Protein AF-A0A6J7EZ69-F1 (afdb_monomer_lite)

Foldseek 3Di:
DDPDDPQDDDDVVSVDDDPVNPDDDDDPLDDDDPFDDAPPDDPVCVVVVVDPDGHPSSDDD

pLDDT: mean 91.09, std 7.21, range [56.16, 97.44]

Organism: NCBI:txid449393

Radius of gyration: 18.19 Å; chains: 1; bounding box: 37×24×44 Å

Structure (mmCIF, N/CA/C/O backbone):
data_AF-A0A6J7EZ69-F1
#
_entry.id   AF-A0A6J7EZ69-F1
#
loop_
_atom_site.group_PDB
_atom_site.id
_atom_site.type_symbol
_atom_site.label_atom_id
_atom_site.label_alt_id
_atom_site.label_comp_id
_atom_site.label_asym_id
_atom_site.label_entity_id
_atom_site.label_seq_id
_atom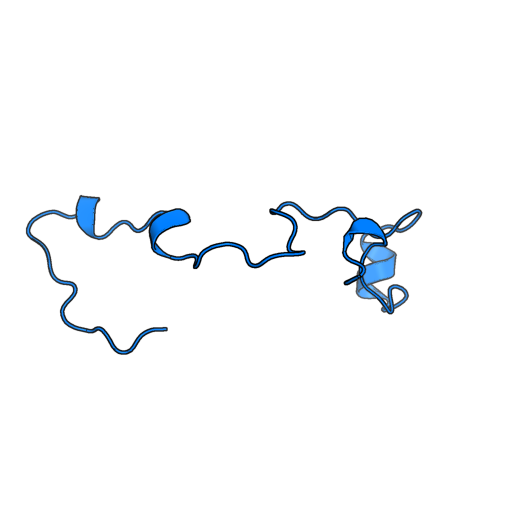_site.pdbx_PDB_ins_code
_atom_site.Cartn_x
_atom_site.Cartn_y
_atom_site.Cartn_z
_atom_site.occupancy
_atom_site.B_iso_or_equiv
_atom_site.auth_seq_id
_atom_site.auth_comp_id
_atom_site.auth_asym_id
_atom_site.auth_atom_id
_atom_site.pdbx_PDB_model_num
ATOM 1 N N . MET A 1 1 ? -5.695 9.371 4.315 1.00 74.00 1 MET A N 1
ATOM 2 C CA . MET A 1 1 ? -6.321 9.880 5.552 1.00 74.00 1 MET A CA 1
ATOM 3 C C . MET A 1 1 ? -7.772 10.156 5.216 1.00 74.00 1 MET A C 1
ATOM 5 O O . MET A 1 1 ? -8.007 10.833 4.221 1.00 74.00 1 MET A O 1
ATOM 9 N N . THR A 1 2 ? -8.709 9.526 5.923 1.00 86.81 2 THR A N 1
ATOM 10 C CA . THR A 1 2 ? -10.153 9.749 5.745 1.00 86.81 2 THR A CA 1
ATOM 11 C C . THR A 1 2 ? -10.565 11.065 6.412 1.00 86.81 2 THR A C 1
ATOM 13 O O . THR A 1 2 ? -9.760 11.688 7.103 1.00 86.81 2 THR A O 1
ATOM 16 N N . ASN A 1 3 ? -11.813 11.487 6.200 1.00 93.31 3 ASN A N 1
ATOM 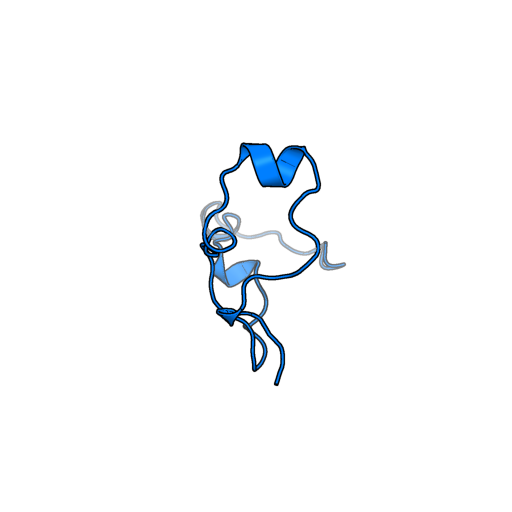17 C CA . ASN A 1 3 ? -12.397 12.642 6.889 1.00 93.31 3 ASN A CA 1
ATOM 18 C C . ASN A 1 3 ? -13.184 12.237 8.151 1.00 93.31 3 ASN A C 1
ATOM 20 O O . ASN A 1 3 ? -13.848 13.081 8.742 1.00 93.31 3 ASN A O 1
ATOM 24 N N . GLU A 1 4 ? -13.129 10.963 8.550 1.00 89.62 4 GLU A N 1
ATOM 25 C CA . GLU A 1 4 ? -13.789 10.458 9.757 1.00 89.62 4 GLU A CA 1
ATOM 26 C C . GLU A 1 4 ? -12.975 10.874 10.986 1.00 89.62 4 GLU A C 1
ATOM 28 O O . GLU A 1 4 ? -11.824 10.463 11.140 1.00 89.62 4 GLU A O 1
ATOM 33 N N . TYR A 1 5 ? -13.553 11.710 11.847 1.00 90.81 5 TYR A N 1
ATOM 34 C CA . TYR A 1 5 ? -12.890 12.233 13.049 1.00 90.81 5 TYR A CA 1
ATOM 35 C C . TYR A 1 5 ? -13.539 11.749 14.357 1.00 90.81 5 TYR A C 1
ATOM 37 O O . TYR A 1 5 ? -12.952 11.908 15.427 1.00 90.81 5 TYR A O 1
ATOM 45 N N . GLU A 1 6 ? -14.714 11.117 14.295 1.00 93.81 6 GLU A N 1
ATOM 46 C CA . GLU A 1 6 ? -15.437 10.570 15.452 1.00 93.81 6 GLU A CA 1
ATOM 47 C C . GLU A 1 6 ? -15.034 9.110 15.727 1.00 93.81 6 GLU A C 1
ATOM 49 O O . GLU A 1 6 ? -15.839 8.190 15.639 1.00 93.81 6 GLU A O 1
ATOM 54 N N . LEU A 1 7 ? -13.753 8.891 16.040 1.00 92.44 7 LEU A N 1
ATOM 55 C CA . LEU A 1 7 ? -13.162 7.551 16.212 1.00 92.44 7 LEU A CA 1
ATOM 56 C C . LEU A 1 7 ? -12.961 7.144 17.683 1.00 92.44 7 LEU A C 1
ATOM 58 O O . LEU A 1 7 ? -12.247 6.186 17.963 1.00 92.44 7 LEU A O 1
ATOM 62 N N . ALA A 1 8 ? -13.515 7.895 18.639 1.00 95.56 8 ALA A N 1
ATOM 63 C CA . ALA A 1 8 ? -13.336 7.608 20.061 1.00 95.56 8 ALA A CA 1
ATOM 64 C C . ALA A 1 8 ? -14.062 6.315 20.470 1.00 95.56 8 ALA A C 1
ATOM 66 O O . ALA A 1 8 ? -15.222 6.113 20.116 1.00 95.56 8 ALA A O 1
ATOM 67 N N . ASP A 1 9 ? -13.407 5.478 21.280 1.00 96.44 9 ASP A N 1
ATOM 68 C CA . ASP A 1 9 ? -13.996 4.241 21.801 1.00 96.44 9 ASP A CA 1
ATOM 69 C C . ASP A 1 9 ? -13.669 4.028 23.293 1.00 96.44 9 ASP A C 1
ATOM 71 O O . ASP A 1 9 ? -12.828 4.692 23.898 1.00 96.44 9 ASP A O 1
ATOM 75 N N . SER A 1 10 ? -14.387 3.083 23.883 1.00 97.25 10 SER A N 1
ATOM 76 C CA . SER A 1 10 ? -14.380 2.636 25.277 1.00 97.25 10 SER A CA 1
ATOM 77 C C . SER A 1 10 ? -13.118 1.894 25.730 1.00 97.25 10 SER A C 1
ATOM 79 O O . SER A 1 10 ? -12.880 1.807 26.934 1.00 97.25 10 SER A O 1
ATOM 81 N N . THR A 1 11 ? -12.321 1.340 24.811 1.00 97.44 11 THR A N 1
ATOM 82 C CA . THR A 1 11 ? -11.087 0.612 25.148 1.00 97.44 11 THR A CA 1
ATOM 83 C C . THR A 1 11 ? -9.966 0.928 24.164 1.00 97.44 11 THR A C 1
ATOM 85 O O . THR A 1 11 ? -10.208 1.293 23.013 1.00 97.44 11 THR A O 1
ATOM 88 N N . ARG A 1 12 ? -8.713 0.790 24.614 1.00 96.50 12 ARG A N 1
ATOM 89 C CA . ARG A 1 12 ? -7.533 1.110 23.799 1.00 96.50 12 ARG A CA 1
ATOM 90 C C . ARG A 1 12 ? -7.362 0.133 22.642 1.00 96.50 12 ARG A C 1
ATOM 92 O O . ARG A 1 12 ? -6.919 0.535 21.576 1.00 96.50 12 ARG A O 1
ATOM 99 N N . GLU A 1 13 ? -7.684 -1.135 22.860 1.00 97.06 13 GLU A N 1
ATOM 100 C CA . GLU A 1 13 ? -7.504 -2.219 21.892 1.00 97.06 13 GLU A CA 1
ATOM 101 C C . GLU A 1 13 ? -8.255 -1.929 20.593 1.00 97.06 13 GLU A C 1
ATOM 103 O O . GLU A 1 13 ? -7.715 -2.147 19.518 1.00 97.06 13 GLU A O 1
ATOM 108 N N . LYS A 1 14 ? -9.451 -1.338 20.687 1.00 95.38 14 LYS A N 1
ATOM 109 C CA . LYS A 1 14 ? -10.270 -0.959 19.529 1.00 95.38 14 LYS A CA 1
ATOM 110 C C . LYS A 1 14 ? -9.690 0.194 18.704 1.00 95.38 14 LYS A C 1
ATOM 112 O O . LYS A 1 14 ? -10.099 0.396 17.570 1.00 95.38 14 LYS A O 1
ATOM 117 N N . LEU A 1 15 ? -8.752 0.951 19.274 1.00 95.56 15 LEU A N 1
ATOM 118 C CA . LEU A 1 15 ? -8.042 2.043 18.602 1.00 95.56 15 LEU A CA 1
ATOM 119 C C . LEU A 1 15 ? -6.701 1.584 18.004 1.00 95.56 15 LEU A C 1
ATOM 121 O O . LEU A 1 15 ? -5.946 2.403 17.480 1.00 95.56 15 LEU A O 1
ATOM 125 N N . ILE A 1 16 ? -6.372 0.292 18.112 1.00 96.69 16 ILE A N 1
ATOM 126 C CA . ILE A 1 16 ? -5.218 -0.313 17.448 1.00 96.69 16 ILE A CA 1
ATOM 127 C C . ILE A 1 16 ? -5.717 -0.907 16.136 1.00 96.69 16 ILE A C 1
ATOM 129 O O . ILE A 1 16 ? -6.277 -1.996 16.123 1.00 96.69 16 ILE A O 1
ATOM 133 N N . PHE A 1 17 ? -5.509 -0.185 15.040 1.00 95.12 17 PHE A N 1
ATOM 134 C CA . PHE A 1 17 ? -5.893 -0.668 13.720 1.00 95.12 17 PHE A CA 1
ATOM 135 C C . PHE A 1 17 ? -4.875 -1.660 13.172 1.00 95.12 17 PHE A C 1
ATOM 137 O O . PHE A 1 17 ? -3.665 -1.400 13.165 1.00 95.12 17 PHE A O 1
ATOM 144 N N . GLU A 1 18 ? -5.381 -2.776 12.670 1.00 94.56 18 GLU A N 1
ATOM 145 C CA . GLU A 1 18 ? -4.595 -3.762 11.956 1.00 94.56 18 GLU A CA 1
ATOM 146 C C . GLU A 1 18 ? -4.539 -3.444 10.459 1.00 94.56 18 GLU A C 1
ATOM 148 O O . GLU A 1 18 ? -5.152 -2.508 9.938 1.00 94.56 18 GLU A O 1
ATOM 153 N N . LYS A 1 19 ? -3.756 -4.240 9.733 1.00 91.62 19 LYS A N 1
ATOM 154 C CA . LYS A 1 19 ? -3.582 -4.085 8.289 1.00 91.62 19 LYS A CA 1
ATOM 155 C C . LYS A 1 19 ? -4.923 -4.115 7.546 1.00 9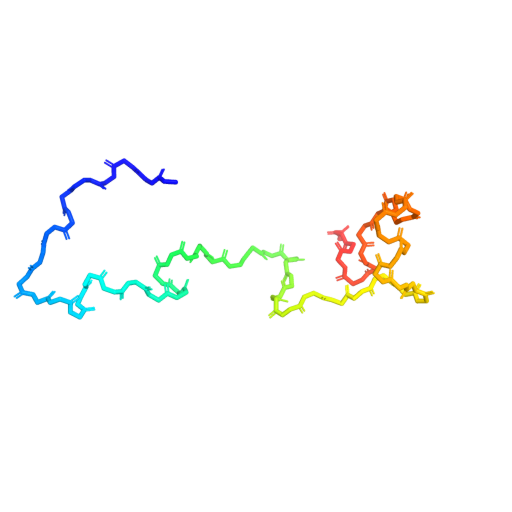1.62 19 LYS A C 1
ATOM 157 O O . LYS A 1 19 ? -5.119 -3.314 6.636 1.00 91.62 19 LYS A O 1
ATOM 162 N N . ASP A 1 20 ? -5.818 -5.016 7.930 1.00 90.94 20 ASP A N 1
ATOM 163 C CA . ASP A 1 20 ? -7.086 -5.220 7.229 1.00 90.94 20 ASP A CA 1
ATOM 164 C C . ASP A 1 20 ? -8.123 -4.132 7.561 1.00 90.94 20 ASP A C 1
ATOM 166 O O . ASP A 1 20 ? -9.009 -3.877 6.749 1.00 90.94 20 ASP A O 1
ATOM 170 N N . ASP A 1 21 ? -7.963 -3.420 8.684 1.00 92.94 21 ASP A N 1
ATOM 171 C CA . ASP A 1 21 ? -8.787 -2.252 9.028 1.00 92.94 21 ASP A CA 1
ATOM 172 C C . ASP A 1 21 ? -8.407 -1.016 8.198 1.00 92.94 21 ASP A C 1
ATOM 174 O O . ASP A 1 21 ? -9.235 -0.147 7.922 1.00 92.94 21 ASP A O 1
ATOM 178 N N . LEU A 1 22 ? -7.130 -0.915 7.813 1.00 92.00 22 LEU A N 1
ATOM 179 C CA . LEU A 1 22 ? -6.576 0.259 7.134 1.00 92.00 22 LEU A CA 1
ATOM 180 C C . LEU A 1 22 ? -6.545 0.125 5.611 1.00 92.00 22 LEU A C 1
ATOM 182 O O . LEU A 1 22 ? -6.592 1.134 4.899 1.00 92.00 22 LEU A O 1
ATOM 186 N N . LEU A 1 23 ? -6.396 -1.096 5.097 1.00 91.56 23 LEU A N 1
ATOM 187 C CA . LEU A 1 23 ? -6.247 -1.340 3.668 1.00 91.56 23 LEU A CA 1
ATOM 188 C C . LEU A 1 23 ? -7.593 -1.650 3.014 1.00 91.56 23 LEU A C 1
ATOM 190 O O . LEU A 1 23 ? -8.351 -2.506 3.454 1.00 91.56 23 LEU A O 1
ATOM 194 N N . GLY A 1 24 ? -7.863 -0.983 1.891 1.00 90.38 24 GLY A N 1
ATOM 195 C CA . GLY A 1 24 ? -8.986 -1.348 1.032 1.00 90.38 24 GLY A CA 1
ATOM 196 C C . GLY A 1 24 ? -8.795 -2.729 0.383 1.00 90.38 24 GLY A C 1
ATOM 197 O O . GLY A 1 24 ? -7.670 -3.236 0.310 1.00 90.38 24 GLY A O 1
ATOM 198 N N . PRO A 1 25 ? -9.873 -3.327 -0.154 1.00 90.56 25 PRO A N 1
ATOM 199 C CA . PRO A 1 25 ? -9.792 -4.621 -0.814 1.00 90.56 25 PRO A CA 1
ATOM 200 C C . PRO A 1 25 ? -8.894 -4.560 -2.052 1.00 90.56 25 PRO A C 1
ATOM 202 O O . PRO A 1 25 ? -8.852 -3.561 -2.780 1.00 90.56 25 PRO A O 1
ATOM 205 N N . MET A 1 26 ? -8.211 -5.671 -2.327 1.00 89.19 26 MET A N 1
ATOM 206 C CA . MET A 1 26 ? -7.439 -5.822 -3.555 1.00 89.19 26 MET A CA 1
ATOM 207 C C . MET A 1 26 ? -8.357 -5.766 -4.777 1.00 89.19 26 MET A C 1
ATOM 209 O O . MET A 1 26 ? -9.386 -6.438 -4.838 1.00 89.19 26 MET A O 1
ATOM 213 N N . ARG A 1 27 ? -7.964 -4.974 -5.775 1.00 89.75 27 ARG A N 1
ATOM 214 C CA . ARG A 1 27 ? -8.669 -4.921 -7.059 1.00 89.75 27 ARG A CA 1
ATOM 215 C C . ARG A 1 27 ? -8.260 -6.101 -7.938 1.00 89.75 27 ARG A C 1
ATOM 217 O O . ARG A 1 27 ? -7.194 -6.689 -7.754 1.00 89.75 27 ARG A O 1
ATOM 224 N N . ALA A 1 28 ? -9.093 -6.411 -8.929 1.00 87.19 28 ALA A N 1
ATOM 225 C CA . ALA A 1 28 ? -8.754 -7.393 -9.952 1.00 87.19 28 ALA A CA 1
ATOM 226 C C . ALA A 1 28 ? -7.416 -7.035 -10.627 1.00 87.19 28 ALA A C 1
ATOM 228 O O . ALA A 1 28 ? -7.172 -5.872 -10.948 1.00 87.19 28 ALA A O 1
ATOM 229 N N . GLY A 1 29 ? -6.548 -8.033 -10.799 1.00 83.81 29 GLY A N 1
ATOM 230 C CA . GLY A 1 29 ? -5.209 -7.864 -11.373 1.00 83.81 29 GLY A CA 1
ATOM 231 C C . GLY A 1 29 ? -4.118 -7.418 -10.388 1.00 83.81 29 GLY A C 1
ATOM 232 O O . GLY A 1 29 ? -2.949 -7.418 -10.759 1.00 83.81 29 GLY A O 1
ATOM 233 N N . MET A 1 30 ? -4.447 -7.074 -9.135 1.00 88.50 30 MET A N 1
ATOM 234 C CA . MET A 1 30 ? -3.435 -6.781 -8.110 1.00 88.50 30 MET A CA 1
ATOM 235 C C . MET A 1 30 ? -2.851 -8.069 -7.510 1.00 88.50 30 MET A C 1
ATOM 237 O O . MET A 1 30 ? -3.561 -9.060 -7.345 1.00 88.50 30 MET A O 1
ATOM 241 N N . ILE A 1 31 ? -1.574 -8.032 -7.110 1.00 88.12 31 ILE A N 1
ATOM 242 C CA . ILE A 1 31 ? -0.902 -9.109 -6.356 1.00 88.12 31 ILE A CA 1
ATOM 243 C C . ILE A 1 31 ? -0.622 -8.667 -4.910 1.00 88.12 31 ILE A C 1
ATOM 245 O O . ILE A 1 31 ? -0.358 -7.483 -4.689 1.00 88.12 31 ILE A O 1
ATOM 249 N N . PRO A 1 32 ? -0.694 -9.567 -3.911 1.00 88.38 32 PRO A N 1
ATOM 250 C CA . PRO A 1 32 ? -0.439 -9.197 -2.523 1.00 88.38 32 PRO A CA 1
ATOM 251 C C . PRO A 1 32 ? 1.052 -8.907 -2.295 1.00 88.38 32 PRO A C 1
ATOM 253 O O . PRO A 1 32 ? 1.918 -9.405 -3.013 1.00 88.38 32 PRO A O 1
ATOM 256 N N . ALA A 1 33 ? 1.353 -8.101 -1.277 1.00 87.69 33 ALA A N 1
ATOM 257 C CA . ALA A 1 33 ? 2.716 -7.940 -0.774 1.00 87.69 33 ALA A CA 1
ATOM 258 C C . ALA A 1 33 ? 3.173 -9.206 -0.006 1.00 87.69 33 ALA A C 1
ATOM 260 O O . ALA A 1 33 ? 2.323 -9.885 0.579 1.00 87.69 33 ALA A O 1
ATOM 261 N N . PRO A 1 34 ? 4.486 -9.497 0.077 1.00 91.06 34 PRO A N 1
ATOM 262 C CA . PRO A 1 34 ? 5.602 -8.743 -0.505 1.00 91.06 34 PRO A CA 1
ATOM 263 C C . PRO A 1 34 ? 5.723 -8.937 -2.025 1.00 91.06 34 PRO A C 1
ATOM 265 O O . PRO A 1 34 ? 5.462 -10.017 -2.548 1.00 91.06 34 PRO A O 1
ATOM 268 N N . HIS A 1 35 ? 6.125 -7.884 -2.741 1.00 88.38 35 HIS A N 1
ATOM 269 C CA . HIS A 1 35 ? 6.332 -7.947 -4.191 1.00 88.38 35 HIS A CA 1
ATOM 270 C C . HIS A 1 35 ? 7.708 -8.536 -4.546 1.00 88.38 35 HIS A C 1
ATOM 272 O O . HIS A 1 35 ? 8.674 -8.290 -3.820 1.00 88.38 35 HIS A O 1
ATOM 278 N N . PRO A 1 36 ? 7.821 -9.290 -5.658 1.00 91.00 36 PRO A N 1
ATOM 279 C CA . PRO A 1 36 ? 9.105 -9.800 -6.130 1.00 91.00 36 PRO A CA 1
ATOM 280 C C . PRO A 1 36 ? 10.003 -8.672 -6.664 1.00 91.00 36 PRO A C 1
ATOM 282 O O . PRO A 1 36 ? 9.517 -7.701 -7.246 1.00 91.00 36 PRO A O 1
ATOM 285 N N . MET A 1 37 ? 11.322 -8.832 -6.518 1.00 92.75 37 MET A N 1
ATOM 286 C CA . MET A 1 37 ? 12.312 -8.000 -7.214 1.00 92.75 37 MET A CA 1
ATOM 287 C C . MET A 1 37 ? 12.239 -8.227 -8.725 1.00 92.75 37 MET A C 1
ATOM 289 O O . MET A 1 37 ? 11.935 -9.335 -9.166 1.00 92.75 37 MET A O 1
ATOM 293 N N . TYR A 1 38 ? 12.561 -7.203 -9.521 1.00 94.81 38 TYR A N 1
ATOM 294 C CA . TYR A 1 38 ? 12.605 -7.343 -10.978 1.00 94.81 38 TYR A CA 1
ATOM 295 C C . TYR A 1 38 ? 13.604 -8.453 -11.385 1.00 94.81 38 TYR A C 1
ATOM 297 O O . TYR A 1 38 ? 14.683 -8.536 -10.783 1.00 94.81 38 TYR A O 1
ATOM 305 N N . PRO A 1 39 ? 13.297 -9.326 -12.367 1.00 94.94 39 PRO A N 1
ATOM 306 C CA . PRO A 1 39 ? 14.117 -10.507 -12.632 1.00 94.94 39 PRO A CA 1
ATOM 307 C C . PRO A 1 39 ? 15.572 -10.163 -12.965 1.00 94.94 39 PRO A C 1
ATOM 309 O O . PRO A 1 39 ? 15.840 -9.303 -13.800 1.00 94.94 39 PRO A O 1
ATOM 312 N N . GLY A 1 40 ? 16.512 -10.858 -12.317 1.00 95.62 40 GLY A N 1
ATOM 313 C CA . GLY A 1 40 ? 17.950 -10.685 -12.551 1.00 95.62 40 GLY A CA 1
ATOM 314 C C . GLY A 1 40 ? 18.553 -9.389 -11.994 1.00 95.62 40 GLY A C 1
ATOM 315 O O . GLY A 1 40 ? 19.694 -9.084 -12.325 1.00 95.62 40 GLY A O 1
ATOM 316 N N . THR A 1 41 ? 17.817 -8.639 -11.169 1.00 96.38 41 THR A N 1
ATOM 317 C CA . THR A 1 41 ? 18.283 -7.371 -10.581 1.00 96.38 41 THR A CA 1
ATOM 318 C C . THR A 1 41 ? 18.586 -7.489 -9.092 1.00 96.38 41 THR A C 1
ATOM 320 O O . THR A 1 41 ? 18.136 -8.410 -8.408 1.00 96.38 41 THR A O 1
ATOM 323 N N . THR A 1 42 ? 19.343 -6.519 -8.591 1.00 95.88 42 THR A N 1
ATOM 324 C CA . THR A 1 42 ? 19.599 -6.284 -7.169 1.00 95.88 42 THR A CA 1
ATOM 325 C C . THR A 1 42 ? 18.903 -5.007 -6.695 1.00 95.88 42 THR A C 1
ATOM 327 O O . THR A 1 42 ? 18.406 -4.208 -7.489 1.00 95.88 42 THR A O 1
ATOM 330 N N . ASP A 1 43 ? 18.891 -4.777 -5.385 1.00 94.88 43 ASP A N 1
ATOM 331 C CA . ASP A 1 43 ? 18.452 -3.511 -4.788 1.00 94.88 43 ASP A CA 1
ATOM 332 C C . ASP A 1 43 ? 19.270 -2.316 -5.310 1.00 94.88 43 ASP A C 1
ATOM 334 O O . ASP A 1 43 ? 18.733 -1.234 -5.541 1.00 94.88 43 ASP A O 1
ATOM 338 N N . THR A 1 44 ? 20.559 -2.520 -5.593 1.00 97.31 44 THR A N 1
ATOM 339 C CA . THR A 1 44 ? 21.424 -1.489 -6.183 1.00 97.31 44 THR A CA 1
ATOM 340 C C . THR A 1 44 ? 20.906 -1.009 -7.543 1.00 97.31 44 THR A C 1
ATOM 342 O O . THR A 1 44 ? 20.971 0.185 -7.839 1.00 97.31 44 THR A O 1
ATOM 345 N N . ASP A 1 45 ? 20.372 -1.907 -8.372 1.00 97.00 45 ASP A N 1
ATOM 346 C CA . ASP A 1 45 ? 19.841 -1.560 -9.696 1.00 97.00 45 ASP A CA 1
ATOM 347 C C . ASP A 1 45 ? 18.566 -0.709 -9.595 1.00 97.00 45 ASP A C 1
ATOM 349 O O . ASP A 1 45 ? 18.370 0.206 -10.400 1.00 97.00 45 ASP A O 1
ATOM 353 N N . TYR A 1 46 ? 17.746 -0.938 -8.559 1.00 93.81 46 TYR A N 1
ATOM 354 C CA . TYR A 1 46 ? 16.605 -0.080 -8.227 1.00 93.81 46 TYR A CA 1
ATOM 355 C C . TYR A 1 46 ? 17.062 1.349 -7.907 1.00 93.81 46 TYR A C 1
ATOM 357 O O . TYR A 1 46 ? 16.588 2.304 -8.522 1.00 93.81 46 TYR A O 1
ATOM 365 N N . TYR A 1 47 ? 18.040 1.508 -7.009 1.00 95.94 47 TYR A N 1
ATOM 366 C CA . TYR A 1 47 ? 18.531 2.833 -6.609 1.00 95.94 47 TYR A CA 1
ATOM 367 C C . TYR A 1 47 ? 19.307 3.569 -7.710 1.00 95.94 47 TYR A C 1
ATOM 369 O O . TYR A 1 47 ? 19.394 4.795 -7.682 1.00 95.94 47 TYR A O 1
ATOM 377 N N . LYS A 1 48 ? 19.840 2.848 -8.703 1.00 97.25 48 LYS A N 1
ATOM 378 C CA . LYS A 1 48 ? 20.444 3.435 -9.911 1.00 97.25 48 LYS A CA 1
ATOM 379 C C . LYS A 1 48 ? 19.421 3.817 -10.986 1.00 97.25 48 LYS A C 1
ATOM 381 O O . LYS A 1 48 ? 19.813 4.395 -11.997 1.00 97.25 48 LYS A O 1
ATOM 386 N N . GLY A 1 49 ? 18.140 3.492 -10.797 1.00 95.81 49 GLY A N 1
ATOM 387 C CA . GLY A 1 49 ? 17.086 3.745 -11.780 1.00 95.81 49 GLY A CA 1
ATOM 388 C C . GLY A 1 49 ? 17.152 2.83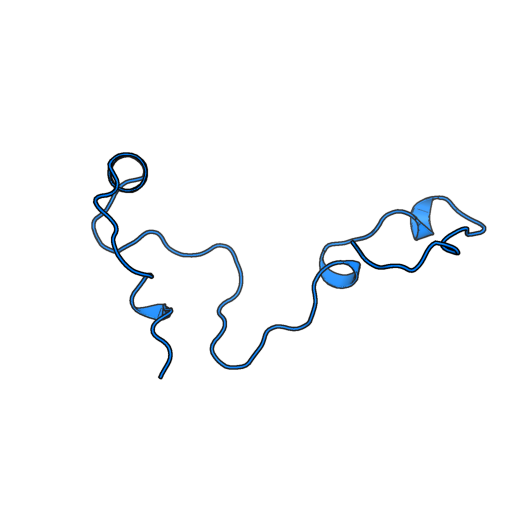8 -13.015 1.00 95.81 49 GLY A C 1
ATOM 389 O O . GLY A 1 49 ? 16.624 3.203 -14.061 1.00 95.81 49 GLY A O 1
ATOM 390 N N . ALA A 1 50 ? 17.801 1.671 -12.922 1.00 97.00 50 ALA A N 1
ATOM 391 C CA . ALA A 1 50 ? 17.897 0.718 -14.033 1.00 97.00 50 ALA A CA 1
ATOM 392 C C . ALA A 1 50 ? 16.589 -0.066 -14.267 1.00 97.00 50 ALA A C 1
ATOM 394 O O . ALA A 1 50 ? 16.381 -0.623 -15.344 1.00 97.00 50 ALA A O 1
ATOM 395 N N . ILE A 1 51 ? 15.698 -0.099 -13.271 1.00 95.00 51 ILE A N 1
ATOM 396 C CA . ILE A 1 51 ? 14.372 -0.719 -13.355 1.00 95.00 51 ILE A CA 1
ATOM 397 C C . ILE A 1 51 ? 13.374 0.337 -13.841 1.00 95.00 51 ILE A C 1
ATOM 399 O O . ILE A 1 51 ? 13.052 1.275 -13.116 1.00 95.00 51 ILE A O 1
ATOM 403 N N . THR A 1 52 ? 12.885 0.190 -15.071 1.00 94.62 52 THR A N 1
ATOM 404 C CA . THR A 1 52 ? 12.009 1.177 -15.735 1.00 94.62 52 THR A CA 1
ATOM 405 C C . THR A 1 52 ? 10.539 0.761 -15.799 1.00 94.62 52 THR A C 1
ATOM 407 O O . THR A 1 52 ? 9.705 1.527 -16.279 1.00 94.62 52 THR A O 1
ATOM 410 N N . GLY A 1 53 ? 10.207 -0.437 -15.315 1.00 91.44 53 GLY A N 1
ATOM 411 C CA . GLY A 1 53 ? 8.861 -0.997 -15.368 1.00 91.44 53 GLY A CA 1
ATOM 412 C C . GLY A 1 53 ? 8.564 -1.955 -14.212 1.00 91.44 53 GLY A C 1
ATOM 413 O O . GLY A 1 53 ? 9.460 -2.279 -13.428 1.00 91.44 53 GLY A O 1
ATOM 414 N N . PRO A 1 54 ? 7.299 -2.392 -14.083 1.00 89.62 54 PRO A N 1
ATOM 415 C CA . PRO A 1 54 ? 6.885 -3.327 -13.044 1.00 89.62 54 PRO A CA 1
ATOM 416 C C . PRO A 1 54 ? 7.433 -4.736 -13.309 1.00 89.62 54 PRO A C 1
ATOM 418 O O . PRO A 1 54 ? 7.831 -5.066 -14.424 1.00 89.62 54 PRO A O 1
ATOM 421 N N . HIS A 1 55 ? 7.430 -5.595 -12.287 1.00 91.06 55 HIS A N 1
ATOM 422 C CA . HIS A 1 55 ? 7.776 -7.007 -12.469 1.00 91.06 55 HIS A CA 1
ATOM 423 C C . HIS A 1 55 ? 6.809 -7.665 -13.481 1.00 91.0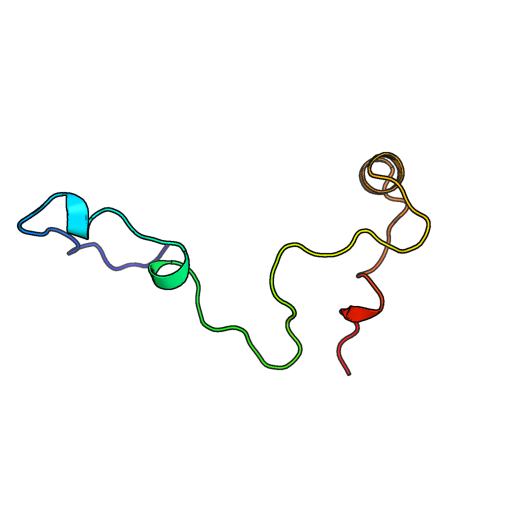6 55 HIS A C 1
ATOM 425 O O . HIS A 1 55 ? 5.617 -7.361 -13.429 1.00 91.06 55 HIS A O 1
ATOM 431 N N . PRO A 1 56 ? 7.241 -8.614 -14.340 1.00 90.12 56 PRO A N 1
ATOM 432 C CA . PRO A 1 56 ? 6.363 -9.242 -15.342 1.00 90.12 56 PRO A CA 1
ATOM 433 C C . PRO A 1 56 ? 5.070 -9.863 -14.783 1.00 90.12 56 PRO A C 1
ATOM 435 O O . PRO A 1 56 ? 4.044 -9.913 -15.452 1.00 90.12 56 PRO A O 1
ATOM 438 N N . SER A 1 57 ? 5.072 -10.305 -13.520 1.00 87.06 57 SER A N 1
ATOM 439 C CA . SER A 1 57 ? 3.864 -10.810 -12.839 1.00 87.06 57 SER A CA 1
ATOM 440 C C . SER A 1 57 ? 2.830 -9.731 -12.484 1.00 87.06 57 SER A C 1
ATOM 442 O O . SER A 1 57 ? 1.772 -10.066 -11.960 1.00 87.06 57 SER A O 1
ATOM 444 N N . GLN A 1 58 ? 3.162 -8.455 -12.673 1.00 85.81 58 GLN A N 1
ATOM 445 C CA . GLN A 1 58 ? 2.318 -7.287 -12.411 1.00 85.81 58 GLN A CA 1
ATOM 446 C C . GLN A 1 58 ? 1.878 -6.601 -13.712 1.00 85.81 58 GLN A C 1
ATOM 448 O O . GLN A 1 58 ? 1.268 -5.533 -13.659 1.00 85.81 58 GLN A O 1
ATOM 453 N N . GLU A 1 59 ? 2.191 -7.179 -14.875 1.00 79.75 59 GLU A N 1
ATOM 454 C CA . GLU A 1 59 ? 1.671 -6.686 -16.146 1.00 79.75 59 GLU A CA 1
ATOM 455 C C . GLU A 1 59 ? 0.142 -6.787 -16.143 1.00 79.75 59 GLU A C 1
ATOM 457 O O . GLU A 1 59 ? -0.439 -7.863 -15.977 1.00 79.75 59 GLU A O 1
ATOM 462 N N . VAL A 1 60 ? -0.516 -5.636 -16.293 1.00 64.81 60 VAL A N 1
ATOM 463 C CA . VAL A 1 60 ? -1.971 -5.559 -16.420 1.00 64.81 60 VAL A CA 1
ATOM 464 C C . VAL A 1 60 ? -2.342 -6.158 -17.776 1.00 64.81 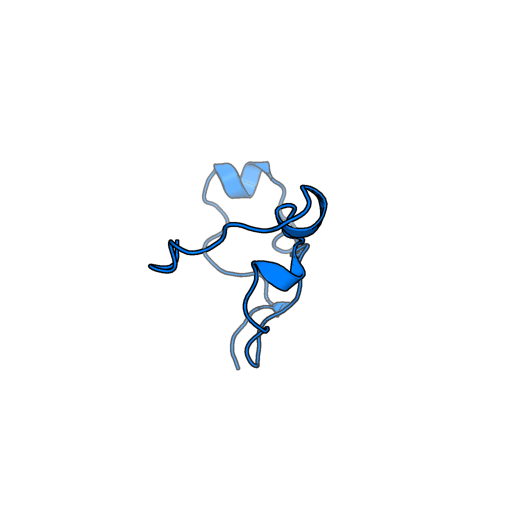60 VAL A C 1
ATOM 466 O O . VAL A 1 60 ? -1.920 -5.637 -18.808 1.00 64.81 60 VAL A O 1
ATOM 469 N N . LYS A 1 61 ? -3.101 -7.257 -17.768 1.00 56.16 61 LYS A N 1
ATOM 470 C CA . LYS A 1 61 ? -3.766 -7.784 -18.967 1.00 56.16 61 LYS A CA 1
ATOM 471 C C . LYS A 1 61 ? -5.113 -7.114 -19.179 1.00 56.16 61 LYS A C 1
ATOM 473 O O . LYS A 1 61 ? -5.814 -6.898 -18.165 1.00 56.16 61 LYS A O 1
#

Secondary structure (DSSP, 8-state):
--S------SSSGGG---HHHHSPPPPTT--PSSPPPPTT--HHHHHTT---S--GGG---

Sequence (61 aa):
MTNEYELADSTREKLIFEKDDLLGPMRAGMIPAPHPMYPGTTDTDYYKGAITGPHPSQEVK